Protein AF-A0A6A3B5G6-F1 (afdb_monomer_lite)

Organism: Hibiscus syriacus (NCBI:txid106335)

InterPro domains:
  IPR000916 Bet v I/Major latex protein [PF00407] (3-109)
  IPR023393 START-like domain superfamily [G3DSA:3.30.530.20] (1-124)
  IPR024949 Bet v I type allergen [PR00634] (19-28)
  IPR024949 Bet v I type allergen [PR00634] (35-54)
  IPR024949 Bet v I type allergen [PR00634] (54-67)
  IPR024949 Bet v I type allergen [PR00634] (79-95)
  IPR024949 Bet v I type allergen [PR00634] (113-123)
  IPR050279 Plant defense and hormone signaling protein [PTHR31213] (3-120)

Secondary structure (DSSP, 8-state):
--S-TTTEEEEEEEESSSSTT-EEEEEEPTTSS-SEEEEEEEEEETTTTEEEEEEEEEGGGTTTEEEEEEEEEEEEPTTSSEEEEEEEEEEESTT----HHHHHHHHHHHHHHHHHHHHHHHHHHHTTS--------B-S-HHHHHHHHHHHHHS-SS---------

pLDDT: mean 71.89, std 21.52, range [21.12, 94.94]

Radius of gyration: 16.18 Å; chains: 1; bounding box: 49×30×36 Å

Structure (mmCIF, N/CA/C/O backbone):
data_AF-A0A6A3B5G6-F1
#
_entry.id   AF-A0A6A3B5G6-F1
#
loop_
_atom_site.group_PDB
_atom_site.id
_atom_site.type_symbol
_atom_site.label_atom_id
_atom_site.label_alt_id
_atom_site.label_comp_id
_atom_site.label_asym_id
_atom_site.label_entity_id
_atom_site.label_seq_id
_atom_site.pdbx_PDB_ins_code
_atom_site.Cartn_x
_atom_site.Cartn_y
_atom_site.Cartn_z
_atom_site.occupancy
_atom_site.B_iso_or_equiv
_atom_site.auth_seq_id
_atom_site.auth_comp_id
_atom_site.auth_asym_id
_atom_site.auth_atom_id
_atom_site.pdbx_PDB_model_num
ATOM 1 N N . MET A 1 1 ? 10.488 -16.213 -7.831 1.00 38.06 1 MET A N 1
ATOM 2 C CA . MET A 1 1 ? 11.350 -15.608 -6.794 1.00 38.06 1 MET A CA 1
ATOM 3 C C . MET A 1 1 ? 10.467 -14.666 -6.012 1.00 38.06 1 MET A C 1
ATOM 5 O O . MET A 1 1 ? 9.991 -13.709 -6.603 1.00 38.06 1 MET A O 1
ATOM 9 N N . GLU A 1 2 ? 10.172 -15.004 -4.762 1.00 51.38 2 GLU A N 1
ATOM 10 C CA . GLU A 1 2 ? 9.359 -14.188 -3.856 1.00 51.38 2 GLU A CA 1
ATOM 11 C C . GLU A 1 2 ? 10.096 -12.874 -3.584 1.00 51.38 2 GLU A C 1
ATOM 13 O O . GLU A 1 2 ? 11.308 -12.873 -3.351 1.00 51.38 2 GLU A O 1
ATOM 18 N N . VAL A 1 3 ? 9.404 -11.747 -3.713 1.00 57.22 3 VAL A N 1
ATOM 19 C CA . VAL A 1 3 ? 10.002 -10.436 -3.475 1.00 57.22 3 VAL A CA 1
ATOM 20 C C . VAL A 1 3 ? 9.824 -10.067 -2.019 1.00 57.22 3 VAL A C 1
ATOM 22 O O . VAL A 1 3 ? 8.698 -9.962 -1.551 1.00 57.22 3 VAL A O 1
ATOM 25 N N . ALA A 1 4 ? 10.947 -9.821 -1.341 1.00 69.19 4 ALA A N 1
ATOM 26 C CA . ALA A 1 4 ? 10.976 -9.420 0.061 1.00 69.19 4 ALA A CA 1
ATOM 27 C C . ALA A 1 4 ? 10.047 -10.293 0.938 1.00 69.19 4 ALA A C 1
ATOM 29 O O . ALA A 1 4 ? 9.130 -9.753 1.558 1.00 69.19 4 ALA A O 1
ATOM 30 N N . PRO A 1 5 ? 10.291 -11.619 1.033 1.00 71.94 5 PRO A N 1
ATOM 31 C CA . PRO A 1 5 ? 9.462 -12.547 1.825 1.00 71.94 5 PRO A CA 1
ATOM 32 C C . PRO A 1 5 ? 9.351 -12.134 3.303 1.00 71.94 5 PRO A C 1
ATOM 34 O O . PRO A 1 5 ? 8.400 -12.462 4.003 1.00 71.94 5 PRO A O 1
ATOM 37 N N . HIS A 1 6 ? 10.324 -11.354 3.781 1.00 79.56 6 HIS A N 1
ATOM 38 C CA . HIS A 1 6 ? 10.347 -10.762 5.119 1.00 79.56 6 HIS A CA 1
ATOM 39 C C . HIS A 1 6 ? 9.330 -9.623 5.317 1.00 79.56 6 HIS A C 1
ATOM 41 O O . HIS A 1 6 ? 9.186 -9.140 6.434 1.00 79.56 6 HIS A O 1
ATOM 47 N N . ALA A 1 7 ? 8.657 -9.175 4.254 1.00 79.75 7 ALA A N 1
ATOM 48 C CA . ALA A 1 7 ? 7.638 -8.131 4.296 1.00 79.75 7 ALA A CA 1
ATOM 49 C C . ALA A 1 7 ? 6.339 -8.524 3.586 1.00 79.75 7 ALA A C 1
ATOM 51 O O . ALA A 1 7 ? 5.266 -8.192 4.080 1.00 79.75 7 ALA A O 1
ATOM 52 N N . ILE A 1 8 ? 6.406 -9.237 2.461 1.00 83.88 8 ILE A N 1
ATOM 53 C CA . ILE A 1 8 ? 5.235 -9.667 1.688 1.00 83.88 8 ILE A CA 1
ATOM 54 C C . ILE A 1 8 ? 5.277 -11.188 1.565 1.00 83.88 8 ILE A C 1
ATOM 56 O O . ILE A 1 8 ? 6.186 -11.720 0.941 1.00 83.88 8 ILE A O 1
ATOM 60 N N . LYS A 1 9 ? 4.278 -11.869 2.139 1.00 85.94 9 LYS A N 1
ATOM 61 C CA . LYS A 1 9 ? 4.107 -13.328 2.044 1.00 85.94 9 LYS A CA 1
ATOM 62 C C . LYS A 1 9 ? 3.512 -13.736 0.697 1.00 85.94 9 LYS A C 1
ATOM 64 O O . LYS A 1 9 ? 3.904 -14.734 0.107 1.00 85.94 9 LYS A O 1
ATOM 69 N N . SER A 1 10 ? 2.516 -12.991 0.217 1.00 84.50 10 SER A N 1
ATOM 70 C CA . SER A 1 10 ? 1.894 -13.260 -1.081 1.00 84.50 10 SER A CA 1
ATOM 71 C C . SER A 1 10 ? 1.154 -12.046 -1.633 1.00 84.50 10 SER A C 1
ATOM 73 O O . SER A 1 10 ? 0.731 -11.153 -0.895 1.00 84.50 10 SER A O 1
ATOM 75 N N . VAL A 1 11 ? 0.986 -12.037 -2.956 1.00 84.62 11 VAL A N 1
ATOM 76 C CA . VAL A 1 11 ? 0.138 -11.091 -3.686 1.00 84.62 11 VAL A CA 1
ATOM 77 C C . VAL A 1 11 ? -0.771 -11.896 -4.601 1.00 84.62 11 VAL A C 1
ATOM 79 O O . VAL A 1 11 ? -0.290 -12.611 -5.478 1.00 84.62 11 VAL A O 1
ATOM 82 N N . GLU A 1 12 ? -2.073 -11.764 -4.401 1.00 86.69 12 GLU A N 1
ATOM 83 C CA . GLU A 1 12 ? -3.112 -12.461 -5.153 1.00 86.69 12 GLU A CA 1
ATOM 84 C C . GLU A 1 12 ? -3.905 -11.438 -5.968 1.00 86.69 12 GLU A C 1
ATOM 86 O O . GLU A 1 12 ? -4.420 -10.466 -5.411 1.00 86.69 12 GLU A O 1
ATOM 91 N N . VAL A 1 13 ? -4.023 -11.638 -7.281 1.00 88.00 13 VAL A N 1
ATOM 92 C CA . VAL A 1 13 ? -4.936 -10.841 -8.113 1.00 88.00 13 VAL A CA 1
ATOM 93 C C . VAL A 1 13 ? -6.317 -11.477 -8.014 1.00 88.00 13 VAL A C 1
ATOM 95 O O . VAL A 1 13 ? -6.501 -12.626 -8.401 1.00 88.00 13 VAL A O 1
ATOM 98 N N . LEU A 1 14 ? -7.275 -10.740 -7.458 1.00 90.69 14 LEU A N 1
ATOM 99 C CA . LEU A 1 14 ? -8.650 -11.207 -7.284 1.00 90.69 14 LEU A CA 1
ATOM 100 C C . LEU A 1 14 ? -9.510 -10.877 -8.508 1.00 90.69 14 LEU A C 1
ATOM 102 O O . LEU A 1 14 ? -10.397 -11.644 -8.867 1.00 90.69 14 LEU A O 1
ATOM 106 N N . GLU A 1 15 ? -9.246 -9.734 -9.139 1.00 90.44 15 GLU A N 1
ATOM 107 C CA . GLU A 1 15 ? -9.958 -9.254 -10.321 1.00 90.44 15 GLU A CA 1
ATOM 108 C C . GLU A 1 15 ? -9.027 -8.371 -11.159 1.00 90.44 15 GLU A C 1
ATOM 110 O O . GLU A 1 15 ? -8.258 -7.591 -10.598 1.00 90.44 15 GLU A O 1
ATOM 115 N N . GLY A 1 16 ? -9.131 -8.442 -12.488 1.00 89.12 16 GLY A N 1
ATOM 116 C CA . GLY A 1 16 ? -8.393 -7.584 -13.419 1.00 89.12 16 GLY A CA 1
ATOM 117 C C . GLY A 1 16 ? -7.113 -8.204 -13.983 1.00 89.12 16 GLY A C 1
ATOM 118 O O . GLY A 1 16 ? -6.822 -9.381 -13.790 1.00 89.12 16 GLY A O 1
ATOM 119 N N . ASP A 1 17 ? -6.369 -7.393 -14.728 1.00 85.88 17 ASP A N 1
ATOM 120 C CA . ASP A 1 17 ? -5.228 -7.788 -15.567 1.00 85.88 17 ASP A CA 1
ATOM 121 C C . ASP A 1 17 ? -3.899 -7.140 -15.138 1.00 85.88 17 ASP A C 1
ATOM 123 O O . ASP A 1 17 ? -2.877 -7.276 -15.810 1.00 85.88 17 ASP A O 1
ATOM 127 N N . GLY A 1 18 ? -3.907 -6.402 -14.028 1.00 79.69 18 GLY A N 1
ATOM 128 C CA . GLY A 1 18 ? -2.795 -5.550 -13.629 1.00 79.69 18 GLY A CA 1
ATOM 129 C C . GLY A 1 18 ? -2.872 -4.118 -14.186 1.00 79.69 18 GLY A C 1
ATOM 130 O O . GLY A 1 18 ? -1.892 -3.377 -14.160 1.00 79.69 18 GLY A O 1
ATOM 131 N N . GLY A 1 19 ? -4.015 -3.683 -14.706 1.00 84.50 19 GLY A N 1
ATOM 132 C CA . GLY A 1 19 ? -4.298 -2.291 -15.050 1.00 84.50 19 GLY A CA 1
ATOM 133 C C . GLY A 1 19 ? -5.201 -1.579 -14.032 1.00 84.50 19 GLY A C 1
ATOM 134 O O . GLY A 1 19 ? -5.550 -2.135 -12.983 1.00 84.50 19 GLY A O 1
ATOM 135 N N . PRO A 1 20 ? -5.617 -0.335 -14.331 1.00 92.06 20 PRO A N 1
ATOM 136 C CA . PRO A 1 20 ? -6.728 0.321 -13.644 1.00 92.06 20 PRO A CA 1
ATOM 137 C C . PRO A 1 20 ? -7.961 -0.585 -13.549 1.00 92.06 20 PRO A C 1
ATOM 139 O O . PRO A 1 20 ? -8.357 -1.215 -14.521 1.00 92.06 20 PRO A O 1
ATOM 142 N N . GLY A 1 21 ? -8.576 -0.640 -12.372 1.00 91.69 21 GLY A N 1
ATOM 143 C CA . GLY A 1 21 ? -9.692 -1.530 -12.060 1.00 91.69 21 GLY A CA 1
ATOM 144 C C . GLY A 1 21 ? -9.280 -2.805 -11.326 1.00 91.69 21 GLY A C 1
ATOM 145 O O . GLY A 1 21 ? -10.100 -3.328 -10.578 1.00 91.69 21 GLY A O 1
ATOM 146 N N . THR A 1 22 ? -8.021 -3.241 -11.454 1.00 90.44 22 THR A N 1
ATOM 147 C CA . THR A 1 22 ? -7.516 -4.471 -10.822 1.00 90.44 22 THR A CA 1
ATOM 148 C C . THR A 1 22 ? -7.658 -4.422 -9.305 1.00 90.44 22 THR A C 1
ATOM 150 O O . THR A 1 22 ? -7.230 -3.451 -8.675 1.00 90.44 22 THR A O 1
ATOM 153 N N . ILE A 1 23 ? -8.207 -5.487 -8.722 1.00 92.81 23 ILE A N 1
ATOM 154 C CA . ILE A 1 23 ? -8.294 -5.713 -7.280 1.00 92.81 23 ILE A CA 1
ATOM 155 C C . ILE A 1 23 ? -7.323 -6.823 -6.907 1.00 92.81 23 ILE A C 1
ATOM 157 O O . ILE A 1 23 ? -7.331 -7.910 -7.481 1.00 92.81 23 ILE A O 1
ATOM 161 N N . LYS A 1 24 ? -6.501 -6.558 -5.901 1.00 89.00 24 LYS A N 1
ATOM 162 C CA . LYS A 1 24 ? -5.483 -7.479 -5.403 1.00 89.00 24 LYS A CA 1
ATOM 163 C C . LYS A 1 24 ? -5.546 -7.581 -3.894 1.00 89.00 24 LYS A C 1
ATOM 165 O O . LYS A 1 24 ? -5.888 -6.605 -3.231 1.00 89.00 24 LYS A O 1
ATOM 170 N N . LYS A 1 25 ? -5.153 -8.726 -3.357 1.00 90.56 25 LYS A N 1
ATOM 171 C CA . LYS A 1 25 ? -4.926 -8.946 -1.933 1.00 90.56 25 LYS A CA 1
ATOM 172 C C . LYS A 1 25 ? -3.434 -9.126 -1.691 1.00 90.56 25 LYS A C 1
ATOM 174 O O . LYS A 1 25 ? -2.801 -9.962 -2.327 1.00 90.56 25 LYS A O 1
ATOM 179 N N . ILE A 1 26 ? -2.879 -8.339 -0.783 1.00 88.12 26 ILE A N 1
ATOM 180 C CA . ILE A 1 26 ? -1.485 -8.436 -0.354 1.00 88.12 26 ILE A CA 1
ATOM 181 C C . ILE A 1 26 ? -1.500 -8.966 1.072 1.00 88.12 26 ILE A C 1
ATOM 183 O O . ILE A 1 26 ? -2.114 -8.346 1.938 1.00 88.12 26 ILE A O 1
ATOM 187 N N . ASN A 1 27 ? -0.835 -10.095 1.308 1.00 89.38 27 ASN A N 1
ATOM 188 C CA . ASN A 1 27 ? -0.628 -10.644 2.644 1.00 89.38 27 ASN A CA 1
ATOM 189 C C . ASN A 1 27 ? 0.798 -10.313 3.091 1.00 89.38 27 ASN A C 1
ATOM 191 O O . ASN A 1 27 ? 1.766 -10.612 2.385 1.00 89.38 27 ASN A O 1
ATOM 195 N N . PHE A 1 28 ? 0.934 -9.699 4.260 1.00 87.88 28 PHE A N 1
ATOM 196 C CA . PHE A 1 28 ? 2.212 -9.239 4.785 1.00 87.88 28 PHE A CA 1
ATOM 197 C C . PHE A 1 28 ? 2.833 -10.241 5.759 1.00 87.88 28 PHE A C 1
ATOM 199 O O . PHE A 1 28 ? 2.166 -11.087 6.368 1.00 87.88 28 PHE A O 1
ATOM 206 N N . ALA A 1 29 ? 4.152 -10.146 5.884 1.00 88.38 29 ALA A N 1
ATOM 207 C CA . ALA A 1 29 ? 4.905 -10.881 6.880 1.00 88.38 29 ALA A CA 1
ATOM 208 C C . ALA A 1 29 ? 4.572 -10.401 8.298 1.00 88.38 29 ALA A C 1
ATOM 210 O O . ALA A 1 29 ? 4.135 -9.267 8.509 1.00 88.38 29 ALA A O 1
ATOM 211 N N . ASP A 1 30 ? 4.794 -11.276 9.276 1.00 86.38 30 ASP A N 1
ATOM 212 C CA . ASP A 1 30 ? 4.566 -10.924 10.674 1.00 86.38 30 ASP A CA 1
ATOM 213 C C . ASP A 1 30 ? 5.499 -9.767 11.070 1.00 86.38 30 ASP A C 1
ATOM 215 O O . ASP A 1 30 ? 6.672 -9.743 10.699 1.00 86.38 30 ASP A O 1
ATOM 219 N N . GLY A 1 31 ? 4.972 -8.790 11.813 1.00 82.50 31 GLY A N 1
ATOM 220 C CA . GLY A 1 31 ? 5.734 -7.619 12.267 1.00 82.50 31 GLY A CA 1
ATOM 221 C C . GLY A 1 31 ? 5.650 -6.375 11.372 1.00 82.50 31 GLY A C 1
ATOM 222 O O . GLY A 1 31 ? 6.092 -5.319 11.811 1.00 82.50 31 GLY A O 1
ATOM 223 N N . ILE A 1 32 ? 5.024 -6.452 10.189 1.00 79.19 32 ILE A N 1
ATOM 224 C CA . ILE A 1 32 ? 4.796 -5.299 9.286 1.00 79.19 32 ILE A CA 1
ATOM 225 C C . ILE A 1 32 ? 3.653 -4.374 9.756 1.00 79.19 32 ILE A C 1
ATOM 227 O O . ILE A 1 32 ? 3.424 -3.317 9.182 1.00 79.19 32 ILE A O 1
ATOM 231 N N . GLY A 1 33 ? 2.935 -4.742 10.821 1.00 79.94 33 GLY A N 1
ATOM 232 C CA . GLY A 1 33 ? 1.863 -3.932 11.417 1.00 79.94 33 GLY A CA 1
ATOM 233 C C . GLY A 1 33 ? 0.455 -4.245 10.898 1.00 79.94 33 GLY A C 1
ATOM 234 O O . GLY A 1 33 ? -0.515 -3.921 11.577 1.00 79.94 33 GLY A O 1
ATOM 235 N N . PHE A 1 34 ? 0.337 -4.945 9.766 1.00 83.31 34 PHE A N 1
ATOM 236 C CA . PHE A 1 34 ? -0.927 -5.431 9.195 1.00 83.31 34 PHE A CA 1
ATOM 237 C C . PHE A 1 34 ? -0.764 -6.867 8.705 1.00 83.31 34 PHE A C 1
ATOM 239 O O . PHE A 1 34 ? 0.326 -7.227 8.266 1.00 83.31 34 PHE A O 1
ATOM 246 N N . ASN A 1 35 ? -1.827 -7.675 8.719 1.00 90.38 35 ASN A N 1
ATOM 247 C CA . ASN A 1 35 ? -1.773 -9.024 8.147 1.00 90.38 35 ASN A CA 1
ATOM 248 C C . ASN A 1 35 ? -2.044 -9.004 6.645 1.00 90.38 35 ASN A C 1
ATOM 250 O O . ASN A 1 35 ? -1.374 -9.701 5.886 1.00 90.38 35 ASN A O 1
ATOM 254 N N . TYR A 1 36 ? -3.022 -8.212 6.202 1.00 92.38 36 TYR A N 1
ATOM 255 C CA . TYR A 1 36 ? -3.341 -8.080 4.785 1.00 92.38 36 TYR A CA 1
ATOM 256 C C . TYR A 1 36 ? -4.026 -6.754 4.451 1.00 92.38 36 TYR A C 1
ATOM 258 O O . TYR A 1 36 ? -4.622 -6.099 5.310 1.00 92.38 36 TYR A O 1
ATOM 266 N N . VAL A 1 37 ? -3.985 -6.405 3.166 1.00 91.62 37 VAL A N 1
ATOM 267 C CA . VAL A 1 37 ? -4.831 -5.373 2.553 1.00 91.62 37 VAL A CA 1
ATOM 268 C C . VAL A 1 37 ? -5.380 -5.866 1.220 1.00 91.62 37 VAL A C 1
ATOM 270 O O . VAL A 1 37 ? -4.700 -6.602 0.501 1.00 91.62 37 VAL A O 1
ATOM 273 N N . LYS A 1 38 ? -6.597 -5.452 0.865 1.00 94.06 38 LYS A N 1
ATOM 274 C CA . LYS A 1 38 ? -7.075 -5.487 -0.517 1.00 94.06 38 LYS A CA 1
ATOM 275 C C . LYS A 1 38 ? -7.013 -4.094 -1.104 1.00 94.06 38 LYS A C 1
ATOM 277 O O . LYS A 1 38 ? -7.641 -3.173 -0.581 1.00 94.06 38 LYS A O 1
ATOM 282 N N . ASN A 1 39 ? -6.321 -3.975 -2.227 1.00 91.88 39 ASN A N 1
ATOM 283 C CA . ASN A 1 39 ? -6.174 -2.714 -2.930 1.00 91.88 39 ASN A CA 1
ATOM 284 C C . ASN A 1 39 ? -6.829 -2.791 -4.300 1.00 91.88 39 ASN A C 1
ATOM 286 O O . ASN A 1 39 ? -6.717 -3.804 -4.991 1.00 91.88 39 ASN A O 1
ATOM 290 N N . LYS A 1 40 ? -7.444 -1.690 -4.721 1.00 94.12 40 LYS A N 1
ATOM 291 C CA . LYS A 1 40 ? -7.923 -1.491 -6.083 1.00 94.12 40 LYS A CA 1
ATOM 292 C C . LYS A 1 40 ? -7.088 -0.435 -6.785 1.00 94.12 40 LYS A C 1
ATOM 294 O O . LYS A 1 40 ? -6.949 0.683 -6.295 1.00 94.12 40 LYS A O 1
ATOM 299 N N . ILE A 1 41 ? -6.565 -0.771 -7.955 1.00 91.25 41 ILE A N 1
ATOM 300 C CA . ILE A 1 41 ? -5.779 0.147 -8.776 1.00 91.25 41 ILE A CA 1
ATOM 301 C C . ILE A 1 41 ? -6.723 1.110 -9.473 1.00 91.25 41 ILE A C 1
ATOM 303 O O . ILE A 1 41 ? -7.688 0.696 -10.109 1.00 91.25 41 ILE A O 1
ATOM 307 N N . HIS A 1 42 ? -6.441 2.401 -9.376 1.00 90.81 42 HIS A N 1
ATOM 308 C CA . HIS A 1 42 ? -7.257 3.436 -9.996 1.00 90.81 42 HIS A CA 1
ATOM 309 C C . HIS A 1 42 ? -6.568 4.072 -11.201 1.00 90.81 42 HIS A C 1
ATOM 311 O O . HIS A 1 42 ? -7.219 4.337 -12.208 1.00 90.81 42 HIS A O 1
ATOM 317 N N . LYS A 1 43 ? -5.252 4.293 -11.126 1.00 90.69 43 LYS A N 1
ATOM 318 C CA . LYS A 1 43 ? -4.463 4.843 -12.234 1.00 90.69 43 LYS A CA 1
ATOM 319 C C . LYS A 1 43 ? -3.100 4.179 -12.293 1.00 90.69 43 LYS A C 1
ATOM 321 O O . LYS A 1 43 ? -2.495 3.891 -11.263 1.00 90.69 43 LYS A O 1
ATOM 326 N N . LEU A 1 44 ? -2.618 3.990 -13.513 1.00 88.44 44 LEU A N 1
ATOM 327 C CA . LEU A 1 44 ? -1.263 3.561 -13.809 1.00 88.44 44 LEU A CA 1
ATOM 328 C C . LEU A 1 44 ? -0.793 4.327 -15.043 1.00 88.44 44 LEU A C 1
ATOM 330 O O . LEU A 1 44 ? -1.311 4.108 -16.135 1.00 88.44 44 LEU A O 1
ATOM 334 N N . ASP A 1 45 ? 0.172 5.218 -14.865 1.00 88.38 45 ASP A N 1
ATOM 335 C CA . ASP A 1 45 ? 0.734 6.036 -15.935 1.00 88.38 45 ASP A CA 1
ATOM 336 C C . ASP A 1 45 ? 2.253 5.851 -15.974 1.00 88.38 45 ASP A C 1
ATOM 338 O O . ASP A 1 45 ? 2.991 6.267 -15.075 1.00 88.38 45 ASP A O 1
ATOM 342 N N . LYS A 1 46 ? 2.714 5.196 -17.041 1.00 85.12 46 LYS A N 1
ATOM 343 C CA . LYS A 1 46 ? 4.129 4.893 -17.269 1.00 85.12 46 LYS A CA 1
ATOM 344 C C . LYS A 1 46 ? 4.932 6.111 -17.719 1.00 85.12 46 LYS A C 1
ATOM 346 O O . LYS A 1 46 ? 6.129 6.160 -17.448 1.00 85.12 46 LYS A O 1
ATOM 351 N N . GLU A 1 47 ? 4.299 7.087 -18.364 1.00 86.38 47 GLU A N 1
ATOM 352 C CA . GLU A 1 47 ? 4.968 8.293 -18.860 1.00 86.38 47 GLU A CA 1
ATOM 353 C C . GLU A 1 47 ? 5.262 9.248 -17.707 1.00 86.38 47 GLU A C 1
ATOM 355 O O . GLU A 1 47 ? 6.405 9.669 -17.507 1.00 86.38 47 GLU A O 1
ATOM 360 N N . SER A 1 48 ? 4.252 9.532 -16.880 1.00 86.31 48 SER A N 1
ATOM 361 C CA . SER A 1 48 ? 4.428 10.378 -15.695 1.00 86.31 48 SER A CA 1
ATOM 362 C C . SER A 1 48 ? 5.037 9.639 -14.499 1.00 86.31 48 SER A C 1
ATOM 364 O O . SER A 1 48 ? 5.391 10.285 -13.507 1.00 86.31 48 SER A O 1
ATOM 366 N N . ARG A 1 49 ? 5.208 8.310 -14.602 1.00 84.19 49 ARG A N 1
ATOM 367 C CA . ARG A 1 49 ? 5.658 7.401 -13.529 1.00 84.19 49 ARG A CA 1
ATOM 368 C C . ARG A 1 49 ? 4.819 7.602 -12.274 1.00 84.19 49 ARG A C 1
ATOM 370 O O . ARG A 1 49 ? 5.341 7.844 -11.182 1.00 84.19 49 ARG A O 1
ATOM 377 N N . SER A 1 50 ? 3.505 7.562 -12.457 1.00 84.19 50 SER A N 1
ATOM 378 C CA . SER A 1 50 ? 2.538 7.710 -11.381 1.00 84.19 50 SER A CA 1
ATOM 379 C C . SER A 1 50 ? 1.592 6.520 -11.315 1.00 84.19 50 SER A C 1
ATOM 381 O O . SER A 1 50 ? 1.305 5.841 -12.303 1.00 84.19 50 SER A O 1
ATOM 383 N N . TYR A 1 51 ? 1.155 6.224 -10.103 1.00 85.19 51 TYR A N 1
ATOM 384 C CA . TYR A 1 51 ? 0.276 5.109 -9.796 1.00 85.19 51 TYR A CA 1
ATOM 385 C C . TYR A 1 51 ? -0.619 5.518 -8.634 1.00 85.19 51 TYR A C 1
ATOM 387 O O . TYR A 1 51 ? -0.135 6.071 -7.647 1.00 85.19 51 TYR A O 1
ATOM 395 N N . SER A 1 52 ? -1.914 5.252 -8.736 1.00 87.69 52 SER A N 1
ATOM 396 C CA . SER A 1 52 ? -2.839 5.502 -7.637 1.00 87.69 52 SER A CA 1
ATOM 397 C C . SER A 1 52 ? -3.706 4.290 -7.375 1.00 87.69 52 SER A C 1
ATOM 399 O O . SER A 1 52 ? -4.200 3.658 -8.313 1.00 87.69 52 SER A O 1
ATOM 401 N N . ASP A 1 53 ? -3.956 4.018 -6.108 1.00 89.12 53 ASP A N 1
ATOM 402 C CA . ASP A 1 53 ? -4.779 2.915 -5.645 1.00 89.12 53 ASP A CA 1
ATOM 403 C C . ASP A 1 53 ? -5.546 3.274 -4.384 1.00 89.12 53 ASP A C 1
ATOM 405 O O . ASP A 1 53 ? -5.332 4.320 -3.776 1.00 89.12 53 ASP A O 1
ATOM 409 N N . CYS A 1 54 ? -6.483 2.414 -4.010 1.00 91.88 54 CYS A N 1
ATOM 410 C CA . CYS A 1 54 ? -7.147 2.512 -2.727 1.00 91.88 54 CYS A CA 1
ATOM 411 C C . CYS A 1 54 ? -7.160 1.177 -1.996 1.00 91.88 54 CYS A C 1
ATOM 413 O O . CYS A 1 54 ? -7.467 0.147 -2.592 1.00 91.88 54 CYS A O 1
ATOM 415 N N . VAL A 1 55 ? -6.874 1.213 -0.697 1.00 92.12 55 VAL A N 1
ATOM 416 C CA . VAL A 1 55 ? -7.175 0.124 0.232 1.00 92.12 55 VAL A CA 1
ATOM 417 C C . VAL A 1 55 ? -8.683 0.116 0.441 1.00 92.12 55 VAL A C 1
ATOM 419 O O . VAL A 1 55 ? -9.236 1.105 0.919 1.00 92.12 55 VAL A O 1
ATOM 422 N N . ILE A 1 56 ? -9.336 -0.978 0.063 1.00 94.62 56 ILE A N 1
ATOM 423 C CA . ILE A 1 56 ? -10.793 -1.169 0.159 1.00 94.62 56 ILE A CA 1
ATOM 424 C C . ILE A 1 56 ? -11.184 -2.221 1.201 1.00 94.62 56 ILE A C 1
ATOM 426 O O . ILE A 1 56 ? -12.350 -2.336 1.554 1.00 94.62 56 ILE A O 1
ATOM 430 N N . GLU A 1 57 ? -10.217 -2.998 1.686 1.00 94.94 57 GLU A N 1
ATOM 431 C CA . GLU A 1 57 ? -10.395 -3.969 2.765 1.00 94.94 57 GLU A CA 1
ATOM 432 C C . GLU A 1 57 ? -9.044 -4.205 3.449 1.00 94.94 57 GLU A C 1
ATOM 434 O O . GLU A 1 57 ? -7.996 -4.074 2.814 1.00 94.94 57 GLU A O 1
ATOM 439 N N . GLY A 1 58 ? -9.058 -4.603 4.717 1.00 91.62 58 GLY A N 1
ATOM 440 C CA . GLY A 1 58 ? -7.869 -5.040 5.443 1.00 91.62 58 GLY A CA 1
ATOM 441 C C . GLY A 1 58 ? -7.644 -4.295 6.748 1.00 91.62 58 GLY A C 1
ATOM 442 O O . GLY A 1 58 ? -8.314 -3.309 7.061 1.00 91.62 58 GLY A O 1
ATOM 443 N N . ASP A 1 59 ? -6.661 -4.774 7.502 1.00 89.12 59 ASP A N 1
ATOM 444 C CA . ASP A 1 59 ? -6.419 -4.348 8.886 1.00 89.12 59 ASP A CA 1
ATOM 445 C C . ASP A 1 59 ? -6.060 -2.858 8.985 1.00 89.12 59 ASP A C 1
ATOM 447 O O . ASP A 1 59 ? -6.339 -2.207 9.990 1.00 89.12 59 ASP A O 1
ATOM 451 N N . ALA A 1 60 ? -5.507 -2.294 7.906 1.00 85.06 60 ALA A N 1
ATOM 452 C CA . ALA A 1 60 ? -5.173 -0.877 7.802 1.00 85.06 60 ALA A CA 1
ATOM 453 C C . ALA A 1 60 ? -6.393 0.055 7.915 1.00 85.06 60 ALA A C 1
ATOM 455 O O . ALA A 1 60 ? -6.224 1.226 8.250 1.00 85.06 60 ALA A O 1
ATOM 456 N N . LEU A 1 61 ? -7.612 -0.438 7.655 1.00 89.31 61 LEU A N 1
ATOM 457 C CA . LEU A 1 61 ? -8.835 0.362 7.762 1.00 89.31 61 LEU A CA 1
ATOM 458 C C . LEU A 1 61 ? -9.341 0.504 9.209 1.00 89.31 61 LEU A C 1
ATOM 460 O O . LEU A 1 61 ? -10.085 1.437 9.518 1.00 89.31 61 LEU A O 1
ATOM 464 N N . ASN A 1 62 ? -8.940 -0.411 10.100 1.00 85.56 62 ASN A N 1
ATOM 465 C CA . ASN A 1 62 ? -9.249 -0.403 11.535 1.00 85.56 62 ASN A CA 1
ATOM 466 C C . ASN A 1 62 ? -10.737 -0.141 11.882 1.00 85.56 62 ASN A C 1
ATOM 468 O O . ASN A 1 62 ? -11.036 0.528 12.868 1.00 85.56 62 ASN A O 1
ATOM 472 N N . ASN A 1 63 ? -11.679 -0.599 11.043 1.00 85.88 63 ASN A N 1
ATOM 473 C CA . ASN A 1 63 ? -13.138 -0.378 11.143 1.00 85.88 63 ASN A CA 1
ATOM 474 C C . ASN A 1 63 ? -13.615 1.091 11.193 1.00 85.88 63 ASN A C 1
ATOM 476 O O . ASN A 1 63 ? -14.817 1.339 11.241 1.00 85.88 63 ASN A O 1
ATOM 480 N N . LYS A 1 64 ? -12.697 2.060 11.169 1.00 88.38 64 LYS A N 1
ATOM 481 C CA . LYS A 1 64 ? -12.978 3.501 11.159 1.00 88.38 64 LYS A CA 1
ATOM 482 C C . LYS A 1 64 ? -12.925 4.091 9.757 1.00 88.38 64 LYS A C 1
ATOM 484 O O . LYS A 1 64 ? -13.435 5.187 9.543 1.00 88.38 64 LYS A O 1
ATOM 489 N N . LEU A 1 65 ? -12.280 3.397 8.822 1.00 89.00 65 LEU A N 1
ATOM 490 C CA . LEU A 1 65 ? -12.079 3.841 7.448 1.00 89.00 65 LEU A CA 1
ATOM 491 C C . LEU A 1 65 ? -12.952 3.056 6.484 1.00 89.00 65 LEU A C 1
ATOM 493 O O . LEU A 1 65 ? -12.960 1.829 6.503 1.00 89.00 65 LEU A O 1
ATOM 497 N N . GLU A 1 66 ? -13.616 3.778 5.588 1.00 92.19 66 GLU A N 1
ATOM 498 C CA . GLU A 1 66 ? -14.207 3.206 4.382 1.00 92.19 66 GLU A CA 1
ATOM 499 C C . GLU A 1 66 ? -13.092 2.764 3.427 1.00 92.19 66 GLU A C 1
ATOM 501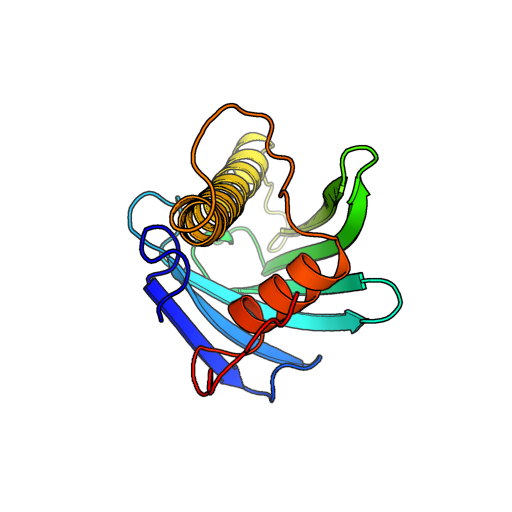 O O . GLU A 1 66 ? -13.137 1.677 2.858 1.00 92.19 66 GLU A O 1
ATOM 506 N N . LYS A 1 67 ? -12.080 3.623 3.249 1.00 92.50 67 LYS A N 1
ATOM 507 C CA . LYS A 1 67 ? -10.933 3.367 2.376 1.00 92.50 67 LYS A CA 1
ATOM 508 C C . LYS A 1 67 ? -9.764 4.299 2.671 1.00 92.50 67 LYS A C 1
ATOM 510 O O . LYS A 1 67 ? -9.923 5.379 3.245 1.00 92.50 67 LYS A O 1
ATOM 515 N N . ILE A 1 68 ? -8.594 3.913 2.181 1.00 87.50 68 ILE A N 1
ATOM 516 C CA . ILE A 1 68 ? -7.398 4.762 2.127 1.00 87.50 68 ILE A CA 1
ATOM 517 C C . ILE A 1 68 ? -7.023 4.913 0.663 1.00 87.50 68 ILE A C 1
ATOM 519 O O . ILE A 1 68 ? -6.790 3.905 0.010 1.00 87.50 68 ILE A O 1
ATOM 523 N N . SER A 1 69 ? -6.971 6.134 0.141 1.00 86.50 69 SER A N 1
ATOM 524 C CA . SER A 1 69 ? -6.567 6.388 -1.246 1.00 86.50 69 SER A CA 1
ATOM 525 C C . SER A 1 69 ? -5.140 6.916 -1.288 1.00 86.50 69 SER A C 1
ATOM 527 O O . SER A 1 69 ? -4.827 7.884 -0.598 1.00 86.50 69 SER A O 1
ATOM 529 N N . ASP A 1 70 ? -4.301 6.328 -2.128 1.00 81.75 70 ASP A N 1
ATOM 530 C CA . ASP A 1 70 ? -2.909 6.712 -2.318 1.00 81.75 70 ASP A CA 1
ATOM 531 C C . ASP A 1 70 ? -2.666 7.198 -3.747 1.00 81.75 70 ASP A C 1
ATOM 533 O O . ASP A 1 70 ? -3.046 6.559 -4.727 1.00 81.75 70 ASP A O 1
ATOM 537 N N . GLU A 1 71 ? -1.982 8.331 -3.868 1.00 83.25 71 GLU A N 1
ATOM 538 C CA . GLU A 1 71 ? -1.440 8.848 -5.121 1.00 83.25 71 GLU A CA 1
ATOM 539 C C . GLU A 1 71 ? 0.086 8.836 -5.023 1.00 83.25 71 GLU A C 1
ATOM 541 O O . GLU A 1 71 ? 0.680 9.562 -4.225 1.00 83.25 71 GLU A O 1
ATOM 546 N N . ASN A 1 72 ? 0.724 7.987 -5.824 1.00 78.44 72 ASN A N 1
ATOM 547 C CA . ASN A 1 72 ? 2.162 7.761 -5.810 1.00 78.44 72 ASN A CA 1
ATOM 548 C C . ASN A 1 72 ? 2.791 8.339 -7.079 1.00 78.44 72 ASN A C 1
ATOM 550 O O . ASN A 1 72 ? 2.316 8.093 -8.192 1.00 78.44 72 ASN A O 1
ATOM 554 N N . LYS A 1 73 ? 3.904 9.054 -6.925 1.00 81.06 73 LYS A N 1
ATOM 555 C CA . LYS A 1 73 ? 4.717 9.570 -8.029 1.00 81.06 73 LYS A CA 1
ATOM 556 C C . LYS A 1 73 ? 6.191 9.277 -7.793 1.00 81.06 73 LYS A C 1
ATOM 558 O O . LYS A 1 73 ? 6.701 9.483 -6.693 1.00 81.06 73 LYS A O 1
ATOM 563 N N . PHE A 1 74 ? 6.870 8.831 -8.842 1.00 81.38 74 PHE A N 1
ATOM 564 C CA . PHE A 1 74 ? 8.258 8.392 -8.791 1.00 81.38 74 PHE A CA 1
ATOM 565 C C . PHE A 1 74 ? 9.134 9.359 -9.591 1.00 81.38 74 PHE A C 1
ATOM 567 O O . PHE A 1 74 ? 9.155 9.339 -10.824 1.00 81.38 74 PHE A O 1
ATOM 574 N N . ASP A 1 75 ? 9.87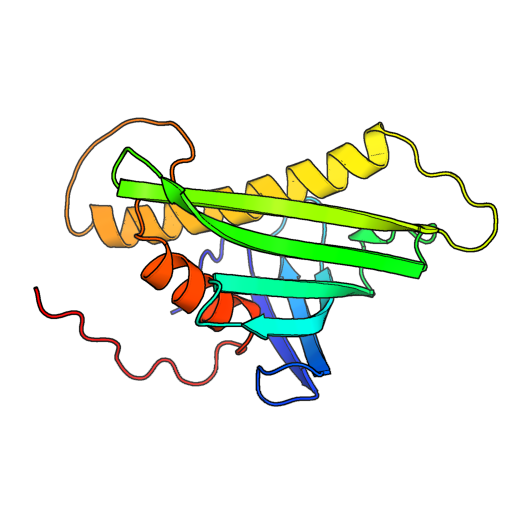3 10.204 -8.877 1.00 78.50 75 ASP A N 1
ATOM 575 C CA . ASP A 1 75 ? 10.771 11.203 -9.454 1.00 78.50 75 ASP A CA 1
ATOM 576 C C . ASP A 1 75 ? 12.240 10.748 -9.329 1.00 78.50 75 ASP A C 1
ATOM 578 O O . ASP A 1 75 ? 12.612 10.115 -8.339 1.00 78.50 75 ASP A O 1
ATOM 582 N N . PRO A 1 76 ? 13.116 11.055 -10.301 1.00 78.69 76 PRO A N 1
ATOM 583 C CA . PRO A 1 76 ? 14.541 10.768 -10.176 1.00 78.69 76 PRO A CA 1
ATOM 584 C C . PRO A 1 76 ? 15.162 11.622 -9.062 1.00 78.69 76 PRO A C 1
ATOM 586 O O . PRO A 1 76 ? 14.901 12.821 -8.963 1.00 78.69 76 PRO A O 1
ATOM 589 N N . ALA A 1 77 ? 16.004 11.007 -8.236 1.00 78.62 77 ALA A N 1
ATOM 590 C CA . ALA A 1 77 ? 16.767 11.696 -7.204 1.00 78.62 77 ALA A CA 1
ATOM 591 C C . ALA A 1 77 ? 18.109 12.215 -7.770 1.00 78.62 77 ALA A C 1
ATOM 593 O O . ALA A 1 77 ? 18.704 11.546 -8.621 1.00 78.62 77 ALA A O 1
ATOM 594 N N . PRO A 1 78 ? 18.656 13.342 -7.268 1.00 77.44 78 PRO A N 1
ATOM 595 C CA . PRO A 1 78 ? 19.941 13.886 -7.731 1.00 77.44 78 PRO A CA 1
ATOM 596 C C . PRO A 1 78 ? 21.136 12.928 -7.597 1.00 77.44 78 PRO A C 1
ATOM 598 O O . PRO A 1 78 ? 22.119 13.051 -8.317 1.00 77.44 78 PRO A O 1
ATOM 601 N N . ASN A 1 79 ? 21.056 11.959 -6.686 1.00 78.44 79 ASN A N 1
ATOM 602 C CA . ASN A 1 79 ? 22.095 10.962 -6.417 1.00 78.44 79 ASN A CA 1
ATOM 603 C C . ASN A 1 79 ? 21.919 9.653 -7.213 1.00 78.44 79 ASN A C 1
ATOM 605 O O . ASN A 1 79 ? 22.503 8.632 -6.856 1.00 78.44 79 ASN A O 1
ATOM 609 N N . GLY A 1 80 ? 21.088 9.655 -8.260 1.00 72.69 80 GLY A N 1
ATOM 610 C CA . GLY A 1 80 ? 20.836 8.479 -9.098 1.00 72.69 80 GLY A CA 1
ATOM 611 C C . GLY A 1 80 ? 19.831 7.475 -8.519 1.00 72.69 80 GLY A C 1
ATOM 612 O O . GLY A 1 80 ? 19.615 6.426 -9.127 1.00 72.69 80 GLY A O 1
ATOM 613 N N . GLY A 1 81 ? 19.211 7.781 -7.375 1.00 72.25 81 GLY A N 1
ATOM 614 C CA . GLY A 1 81 ? 18.093 7.014 -6.824 1.00 72.25 81 GLY A CA 1
ATOM 615 C C . GLY A 1 81 ? 16.717 7.498 -7.291 1.00 72.25 81 GLY A C 1
ATOM 616 O O . GLY A 1 81 ? 16.584 8.217 -8.285 1.00 72.25 81 GLY A O 1
ATOM 617 N N . THR A 1 82 ? 15.682 7.132 -6.535 1.00 75.25 82 THR A N 1
ATOM 618 C CA . THR A 1 82 ? 14.289 7.551 -6.764 1.00 75.25 82 THR A CA 1
ATOM 619 C C . THR A 1 82 ? 13.694 8.196 -5.517 1.00 75.25 82 THR A C 1
ATOM 621 O O . THR A 1 82 ? 13.831 7.664 -4.418 1.00 75.25 82 THR A O 1
ATOM 624 N N . ILE A 1 83 ? 12.996 9.318 -5.696 1.00 76.00 83 ILE A N 1
ATOM 625 C CA . ILE A 1 83 ? 12.135 9.943 -4.690 1.00 76.00 83 ILE A CA 1
ATOM 626 C C . ILE A 1 83 ? 10.704 9.479 -4.961 1.00 76.00 83 ILE A C 1
ATOM 628 O O . ILE A 1 83 ? 10.150 9.760 -6.024 1.00 76.00 83 ILE A O 1
ATOM 632 N N . ILE A 1 84 ? 10.102 8.786 -3.995 1.00 77.44 84 ILE A N 1
ATOM 633 C CA . ILE A 1 84 ? 8.688 8.404 -4.048 1.00 77.44 84 ILE A CA 1
ATOM 634 C C . ILE A 1 84 ? 7.892 9.449 -3.269 1.00 77.44 84 ILE A C 1
ATOM 636 O O . ILE A 1 84 ? 8.077 9.608 -2.063 1.00 77.44 84 ILE A O 1
ATOM 640 N N . LYS A 1 85 ? 7.010 10.171 -3.956 1.00 80.19 85 LYS A N 1
ATOM 641 C CA . LYS A 1 85 ? 6.047 11.083 -3.334 1.00 80.19 85 LYS A CA 1
ATOM 642 C C . LYS A 1 85 ? 4.719 10.361 -3.216 1.00 80.19 85 LYS A C 1
ATOM 644 O O . LYS A 1 85 ? 4.181 9.926 -4.229 1.00 80.19 85 LYS A O 1
ATOM 649 N N . ILE A 1 86 ? 4.222 10.241 -1.991 1.00 79.75 86 ILE A N 1
ATOM 650 C CA . ILE A 1 86 ? 2.961 9.566 -1.692 1.00 79.75 86 ILE A CA 1
ATOM 651 C C . ILE A 1 86 ? 2.027 10.578 -1.046 1.00 79.75 86 ILE A C 1
ATOM 653 O O . ILE A 1 86 ? 2.369 11.185 -0.031 1.00 79.75 86 ILE A O 1
ATOM 657 N N . THR A 1 87 ? 0.852 10.760 -1.630 1.00 82.50 87 THR A N 1
ATOM 658 C CA . THR A 1 87 ? -0.244 11.518 -1.031 1.00 82.50 87 THR A CA 1
ATOM 659 C C . THR A 1 87 ? -1.326 10.540 -0.609 1.00 82.50 87 THR A C 1
ATOM 661 O O . THR A 1 87 ? -1.923 9.882 -1.455 1.00 82.50 87 THR A O 1
ATOM 664 N N . THR A 1 88 ? -1.571 10.457 0.696 1.00 83.00 88 THR A N 1
ATOM 665 C CA . THR A 1 88 ? -2.548 9.539 1.288 1.00 83.00 88 THR A CA 1
ATOM 666 C C . THR A 1 88 ? -3.772 10.307 1.763 1.00 83.00 88 THR A C 1
ATOM 668 O O . THR A 1 88 ? -3.647 11.319 2.452 1.00 83.00 88 THR A O 1
ATOM 671 N N . LYS A 1 89 ? -4.957 9.820 1.403 1.00 86.25 89 LYS A N 1
ATOM 672 C CA . LYS A 1 89 ? -6.257 10.357 1.810 1.00 86.25 89 LYS A CA 1
ATOM 673 C C . LYS A 1 89 ? -7.003 9.290 2.600 1.00 86.25 89 LYS A C 1
ATOM 675 O O . LYS A 1 89 ? -7.250 8.196 2.097 1.00 86.25 89 LYS A O 1
ATOM 680 N N . PHE A 1 90 ? -7.362 9.627 3.829 1.00 86.69 90 PHE A N 1
ATOM 681 C CA . PHE A 1 90 ? -8.122 8.774 4.734 1.00 86.69 90 PHE A CA 1
ATOM 682 C C . PHE A 1 90 ? -9.607 9.117 4.610 1.00 86.69 90 PHE A C 1
ATOM 684 O O . PHE A 1 90 ? -9.982 10.277 4.766 1.00 86.69 90 PHE A O 1
ATOM 691 N N . HIS A 1 91 ? -10.440 8.128 4.297 1.00 89.25 91 HIS A N 1
ATOM 692 C CA . HIS A 1 91 ? -11.886 8.300 4.173 1.00 89.25 91 HIS A CA 1
ATOM 693 C C . HIS A 1 91 ? -12.566 7.565 5.322 1.00 89.25 91 HIS A C 1
ATOM 695 O O . HIS A 1 91 ? -12.523 6.336 5.370 1.00 89.25 91 HIS A O 1
ATOM 701 N N . THR A 1 92 ? -13.137 8.307 6.266 1.00 91.31 92 THR A N 1
ATOM 702 C CA . THR A 1 92 ? -13.731 7.762 7.489 1.00 91.31 92 THR A CA 1
ATOM 703 C C . THR A 1 92 ? -15.150 7.250 7.260 1.00 91.31 92 THR A C 1
ATOM 705 O O . THR A 1 92 ? -15.855 7.684 6.350 1.00 91.31 92 THR A O 1
ATOM 708 N N . VAL A 1 93 ? -15.571 6.297 8.089 1.00 89.69 93 VAL A N 1
ATOM 709 C CA . VAL A 1 93 ? -16.953 5.812 8.129 1.00 89.69 93 VAL A CA 1
ATOM 710 C C . VAL A 1 93 ? -17.783 6.778 8.972 1.00 89.69 93 VAL A C 1
ATOM 712 O O . VAL A 1 93 ? -17.563 6.892 10.180 1.00 89.69 93 VAL A O 1
ATOM 715 N N . GLY A 1 94 ? -18.751 7.454 8.348 1.00 89.44 94 GLY A N 1
ATOM 716 C CA . GLY A 1 94 ? -19.603 8.439 9.024 1.00 89.44 94 GLY A CA 1
ATOM 717 C C . GLY A 1 94 ? -18.781 9.542 9.697 1.00 89.44 94 GLY A C 1
ATOM 718 O O . GLY A 1 94 ? -17.794 10.011 9.136 1.00 89.44 94 GLY A O 1
ATOM 719 N N . ASP A 1 95 ? -19.151 9.896 10.927 1.00 86.94 95 ASP A N 1
ATOM 720 C CA . ASP A 1 95 ? -18.475 10.931 11.722 1.00 86.94 95 ASP A CA 1
ATOM 721 C C . ASP A 1 95 ? -17.295 10.382 12.551 1.00 86.94 95 ASP A C 1
ATOM 723 O O . ASP A 1 95 ? -16.898 10.971 13.554 1.00 86.94 95 ASP A O 1
ATOM 727 N N . SER A 1 96 ? -16.741 9.222 12.174 1.00 87.00 96 SER A N 1
ATOM 728 C CA . SER A 1 96 ? -15.577 8.655 12.865 1.00 87.00 96 SER A CA 1
ATOM 729 C C . SER A 1 96 ? -14.362 9.568 12.715 1.00 87.00 96 SER A C 1
ATOM 731 O O . SER A 1 96 ? -14.030 9.994 11.610 1.00 87.00 96 SER A O 1
ATOM 733 N N . GLU A 1 97 ? -13.645 9.799 13.812 1.00 84.75 97 GLU A N 1
ATOM 734 C CA . GLU A 1 97 ? -12.381 10.534 13.804 1.00 84.75 97 GLU A CA 1
ATOM 735 C C . GLU A 1 97 ? -11.179 9.584 13.752 1.00 84.75 97 GLU A C 1
ATOM 737 O O . GLU A 1 97 ? -11.160 8.515 14.380 1.00 84.75 97 GLU A O 1
ATOM 742 N N . ILE A 1 98 ? -10.149 10.006 13.017 1.00 84.06 98 ILE A N 1
ATOM 743 C CA . ILE A 1 98 ? -8.836 9.363 12.990 1.00 84.06 98 ILE A CA 1
ATOM 744 C C . ILE A 1 98 ? -7.813 10.278 13.615 1.00 84.06 98 ILE A C 1
ATOM 746 O O . ILE A 1 98 ? -7.690 11.443 13.238 1.00 84.06 98 ILE A O 1
ATOM 750 N N . THR A 1 99 ? -7.041 9.715 14.535 1.00 86.88 99 THR A N 1
ATOM 751 C CA . THR A 1 99 ? -5.971 10.450 15.196 1.00 86.88 99 THR A CA 1
ATOM 752 C C . THR A 1 99 ? -4.716 10.493 14.329 1.00 86.88 99 THR A C 1
ATOM 754 O O . THR A 1 99 ? -4.468 9.621 13.490 1.00 86.88 99 THR A O 1
ATOM 757 N N . GLU A 1 100 ? -3.864 11.486 14.569 1.00 83.69 100 GLU A N 1
ATOM 758 C CA . GLU A 1 100 ? -2.551 11.564 13.919 1.00 83.69 100 GLU A CA 1
ATOM 759 C C . GLU A 1 100 ? -1.697 10.313 14.187 1.00 83.69 100 GLU A C 1
ATOM 761 O O . GLU A 1 100 ? -0.962 9.862 13.309 1.00 83.69 100 GLU A O 1
ATOM 766 N N . GLU A 1 101 ? -1.822 9.705 15.372 1.00 85.62 101 GLU A N 1
ATOM 767 C CA . GLU A 1 101 ? -1.119 8.465 15.717 1.00 85.62 101 GLU A CA 1
ATOM 768 C C . GLU A 1 101 ? -1.564 7.280 14.853 1.00 85.62 101 GLU A C 1
ATOM 770 O O . GLU A 1 101 ? -0.735 6.466 14.440 1.00 85.62 101 GLU A O 1
ATOM 775 N N . GLU A 1 102 ? -2.860 7.176 14.554 1.00 82.56 102 GLU A N 1
ATOM 776 C CA . GLU A 1 102 ? -3.403 6.138 13.675 1.00 82.56 102 GLU A CA 1
ATOM 777 C C . GLU A 1 102 ? -2.909 6.326 12.234 1.00 82.56 102 GLU A C 1
ATOM 779 O O . GLU A 1 102 ? -2.438 5.366 11.618 1.00 82.56 102 GLU A O 1
ATOM 784 N N . MET A 1 103 ? -2.908 7.564 11.722 1.00 79.94 103 MET A N 1
ATOM 785 C CA . MET A 1 103 ? -2.329 7.869 10.404 1.00 79.94 103 MET A CA 1
ATOM 786 C C . MET A 1 103 ? -0.839 7.522 10.357 1.00 79.94 103 MET A C 1
ATOM 788 O O . MET A 1 103 ? -0.360 6.906 9.401 1.00 79.94 103 MET A O 1
ATOM 792 N N . LYS A 1 104 ? -0.098 7.880 11.410 1.00 83.50 104 LYS A N 1
ATOM 793 C CA . LYS A 1 104 ? 1.338 7.625 11.519 1.00 83.50 104 LYS A CA 1
ATOM 794 C C . LYS A 1 104 ? 1.653 6.131 11.504 1.00 83.50 104 LYS A C 1
ATOM 796 O O . LYS A 1 104 ? 2.550 5.732 10.769 1.00 83.50 104 LYS A O 1
ATOM 801 N N . LYS A 1 105 ? 0.883 5.296 12.210 1.00 83.94 105 LYS A N 1
ATOM 802 C CA . LYS A 1 105 ? 1.049 3.828 12.189 1.00 83.94 105 LYS A CA 1
ATOM 803 C C . LYS A 1 105 ? 0.911 3.244 10.784 1.00 83.94 105 LYS A C 1
ATOM 805 O O . LYS A 1 105 ? 1.721 2.400 10.398 1.00 83.94 105 LYS A O 1
ATOM 810 N N . VAL A 1 106 ? -0.069 3.707 10.002 1.00 78.94 106 VAL A N 1
ATOM 811 C CA . VAL A 1 106 ? -0.243 3.285 8.599 1.00 78.94 106 VAL A CA 1
ATOM 812 C C . VAL A 1 106 ? 0.963 3.692 7.755 1.00 78.94 106 VAL A C 1
ATOM 814 O O . VAL A 1 106 ? 1.510 2.875 7.011 1.00 78.94 106 VAL A O 1
ATOM 817 N N . ILE A 1 107 ? 1.415 4.938 7.898 1.00 79.00 107 ILE A N 1
ATOM 818 C CA . ILE A 1 107 ? 2.555 5.473 7.146 1.00 79.00 107 ILE A CA 1
ATOM 819 C C . ILE A 1 107 ? 3.855 4.735 7.504 1.00 79.00 107 ILE A C 1
ATOM 821 O O . ILE A 1 107 ? 4.613 4.375 6.603 1.00 79.00 107 ILE A O 1
ATOM 825 N N . GLU A 1 108 ? 4.108 4.476 8.787 1.00 83.38 108 GLU A N 1
ATOM 826 C CA . GLU A 1 108 ? 5.299 3.771 9.275 1.00 83.38 108 GLU A CA 1
ATOM 827 C C . GLU A 1 108 ? 5.330 2.311 8.822 1.00 83.38 108 GLU A C 1
ATOM 829 O O . GLU A 1 108 ? 6.344 1.859 8.293 1.00 83.38 108 GLU A O 1
ATOM 834 N N . SER A 1 109 ? 4.214 1.595 8.951 1.00 79.38 109 SER A N 1
ATOM 835 C CA . SER A 1 109 ? 4.077 0.209 8.483 1.00 79.38 109 SER A CA 1
ATOM 836 C C . SER A 1 109 ? 4.351 0.105 6.979 1.00 79.38 109 SER A C 1
ATOM 838 O O . SER A 1 109 ? 5.128 -0.729 6.516 1.00 79.38 109 SER A O 1
ATOM 840 N N . ARG A 1 110 ? 3.810 1.039 6.187 1.00 78.31 110 ARG A N 1
ATOM 841 C CA . ARG A 1 110 ? 4.102 1.123 4.751 1.00 78.31 110 ARG A CA 1
ATOM 842 C C . ARG A 1 110 ? 5.573 1.444 4.471 1.00 78.31 110 ARG A C 1
ATOM 844 O O . ARG A 1 110 ? 6.159 0.876 3.550 1.00 78.31 110 ARG A O 1
ATOM 851 N N . ALA A 1 111 ? 6.189 2.330 5.251 1.00 78.94 111 ALA A N 1
ATOM 852 C CA . ALA A 1 111 ? 7.614 2.627 5.125 1.00 78.94 111 ALA A CA 1
ATOM 853 C C . ALA A 1 111 ? 8.486 1.392 5.413 1.00 78.94 111 ALA A C 1
ATOM 855 O O . ALA A 1 111 ? 9.491 1.192 4.731 1.00 78.94 111 ALA A O 1
ATOM 856 N N . GLN A 1 112 ? 8.089 0.528 6.355 1.00 79.00 112 GLN A N 1
ATOM 857 C CA . GLN A 1 112 ? 8.768 -0.748 6.613 1.00 79.00 112 GLN A CA 1
ATOM 858 C C . GLN A 1 112 ? 8.708 -1.680 5.400 1.00 79.00 112 GLN A C 1
ATOM 860 O O . GLN A 1 112 ? 9.734 -2.256 5.037 1.00 79.00 112 GLN A O 1
ATOM 865 N N . VAL A 1 113 ? 7.558 -1.769 4.721 1.00 77.12 113 VAL A N 1
ATOM 866 C CA . VAL A 1 113 ? 7.432 -2.540 3.471 1.00 77.12 113 VAL A CA 1
ATOM 867 C C 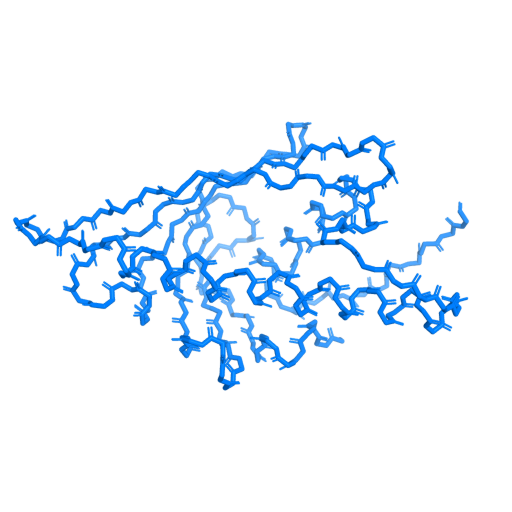. VAL A 1 113 ? 8.392 -2.005 2.409 1.00 77.12 113 VAL A C 1
ATOM 869 O O . VAL A 1 113 ? 9.176 -2.775 1.856 1.00 77.12 113 VAL A O 1
ATOM 872 N N . TYR A 1 114 ? 8.395 -0.691 2.156 1.00 75.06 114 TYR A N 1
ATOM 873 C CA . TYR A 1 114 ? 9.306 -0.086 1.174 1.00 75.06 114 TYR A CA 1
ATOM 874 C C . TYR A 1 114 ? 10.780 -0.307 1.521 1.00 75.06 114 TYR A C 1
ATOM 876 O O . TYR A 1 114 ? 11.585 -0.572 0.628 1.00 75.06 114 TYR A O 1
ATOM 884 N N . LYS A 1 115 ? 11.132 -0.248 2.806 1.00 77.12 115 LYS A N 1
ATOM 885 C CA . LYS A 1 115 ? 12.493 -0.509 3.274 1.00 77.12 115 LYS A CA 1
ATOM 886 C C . LYS A 1 115 ? 12.899 -1.968 3.058 1.00 77.12 115 LYS A C 1
ATOM 888 O O . LYS A 1 115 ? 13.965 -2.219 2.512 1.00 77.12 115 LYS A O 1
ATOM 893 N N . ALA A 1 116 ? 12.051 -2.930 3.414 1.00 76.69 116 ALA A N 1
ATOM 894 C CA . ALA A 1 116 ? 12.334 -4.350 3.194 1.00 76.69 116 ALA A CA 1
ATOM 895 C C . ALA A 1 116 ? 12.472 -4.684 1.698 1.00 76.69 116 ALA A C 1
ATOM 897 O O . ALA A 1 116 ? 13.332 -5.464 1.289 1.00 76.69 116 ALA A O 1
ATOM 898 N N . VAL A 1 117 ? 11.655 -4.041 0.868 1.00 72.62 117 VAL A N 1
ATOM 899 C CA . VAL A 1 117 ? 11.734 -4.091 -0.594 1.00 72.62 117 VAL A CA 1
ATOM 900 C C . VAL A 1 117 ? 13.059 -3.530 -1.119 1.00 72.62 117 VAL A C 1
ATOM 902 O O . VAL A 1 117 ? 13.697 -4.136 -1.989 1.00 72.62 117 VAL A O 1
ATOM 905 N N . GLU A 1 118 ? 13.482 -2.375 -0.609 1.00 71.12 118 GLU A N 1
ATOM 906 C CA . GLU A 1 118 ? 14.754 -1.753 -0.963 1.00 71.12 118 GLU A CA 1
ATOM 907 C C . GLU A 1 118 ? 15.933 -2.628 -0.532 1.00 71.12 118 GLU A C 1
ATOM 909 O O . GLU A 1 118 ? 16.859 -2.826 -1.319 1.00 71.12 118 GLU A O 1
ATOM 914 N N . GLU A 1 119 ? 15.895 -3.185 0.677 1.00 73.25 119 GLU A N 1
ATOM 915 C CA . GLU A 1 119 ? 16.916 -4.089 1.204 1.00 73.25 119 GLU A CA 1
ATOM 916 C C . GLU A 1 119 ? 17.010 -5.361 0.366 1.00 73.25 119 GLU A C 1
ATOM 918 O O . GLU A 1 119 ? 18.108 -5.734 -0.038 1.00 73.25 119 GLU A O 1
ATOM 923 N N . PHE A 1 120 ? 15.884 -5.981 0.013 1.00 67.00 120 PHE A N 1
ATOM 924 C CA . PHE A 1 120 ? 15.856 -7.153 -0.864 1.00 67.00 120 PHE A CA 1
ATOM 925 C C . PHE A 1 120 ? 16.432 -6.840 -2.254 1.00 67.00 120 PHE A C 1
ATOM 927 O O . PHE A 1 120 ? 17.298 -7.555 -2.766 1.00 67.00 120 PHE A O 1
ATOM 934 N N . SER A 1 121 ? 16.019 -5.718 -2.849 1.00 62.59 121 SER A N 1
ATOM 935 C CA . SER A 1 121 ? 16.541 -5.249 -4.141 1.00 62.59 121 SER A CA 1
ATOM 936 C C . SER A 1 121 ? 18.038 -4.936 -4.072 1.00 62.59 121 SER A C 1
ATOM 938 O O . SER A 1 121 ? 18.798 -5.249 -4.993 1.00 62.59 121 SER A O 1
ATOM 940 N N . SER A 1 122 ? 18.478 -4.356 -2.957 1.00 60.22 122 SER A N 1
ATOM 941 C CA . SER A 1 122 ? 19.878 -4.060 -2.679 1.00 60.22 122 SER A CA 1
ATOM 942 C C . SER A 1 122 ? 20.678 -5.325 -2.427 1.00 60.22 122 SER A C 1
ATOM 944 O O . SER A 1 122 ? 21.801 -5.385 -2.892 1.00 60.22 122 SER A O 1
ATOM 946 N N . GLN A 1 123 ? 20.139 -6.361 -1.784 1.00 54.78 123 GLN A N 1
ATOM 947 C CA . GLN A 1 123 ? 20.803 -7.658 -1.616 1.00 54.78 123 GLN A CA 1
ATOM 948 C C . GLN A 1 123 ? 21.011 -8.356 -2.957 1.00 54.78 123 GLN A C 1
ATOM 950 O O . GLN A 1 123 ? 22.109 -8.837 -3.218 1.00 54.78 123 GLN A O 1
ATOM 955 N N . ILE A 1 124 ? 20.023 -8.325 -3.856 1.00 51.41 124 ILE A N 1
ATOM 956 C CA . ILE A 1 124 ? 20.195 -8.810 -5.237 1.00 51.41 124 ILE A CA 1
ATOM 957 C C . ILE A 1 124 ? 21.299 -8.018 -5.956 1.00 51.41 124 ILE A C 1
ATOM 959 O O . ILE A 1 124 ? 22.067 -8.579 -6.741 1.00 51.41 124 ILE A O 1
ATOM 963 N N . ARG A 1 125 ? 21.414 -6.713 -5.673 1.00 40.75 125 ARG A N 1
ATOM 964 C CA . ARG A 1 125 ? 22.497 -5.853 -6.174 1.00 40.75 125 ARG A CA 1
ATOM 965 C C . ARG A 1 125 ? 23.835 -6.092 -5.460 1.00 40.75 125 ARG A C 1
ATOM 967 O O . ARG A 1 125 ? 24.865 -5.951 -6.098 1.00 40.75 125 ARG A O 1
ATOM 974 N N . CYS A 1 126 ? 23.842 -6.477 -4.187 1.00 29.16 126 CYS A N 1
ATOM 975 C CA . CYS A 1 126 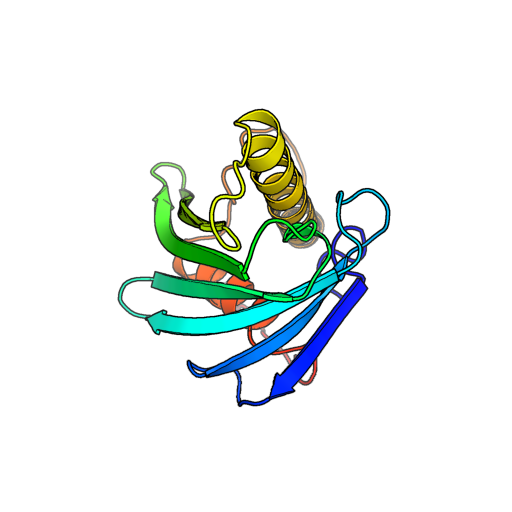? 25.020 -6.606 -3.320 1.00 29.16 126 CYS A CA 1
ATOM 976 C C . CYS A 1 126 ? 25.673 -7.993 -3.423 1.00 29.16 126 CYS A C 1
ATOM 978 O O . CYS A 1 126 ? 26.898 -8.102 -3.414 1.00 29.16 126 CYS A O 1
ATOM 980 N N . LEU A 1 127 ? 24.870 -9.026 -3.707 1.00 31.30 127 LEU A N 1
ATOM 981 C CA . LEU A 1 127 ? 25.323 -10.272 -4.340 1.00 31.30 127 LEU A CA 1
ATOM 982 C C . LEU A 1 127 ? 26.078 -10.001 -5.652 1.00 31.30 127 LEU A C 1
ATOM 984 O O . LEU A 1 127 ? 26.858 -10.841 -6.086 1.00 31.30 127 LEU A O 1
ATOM 988 N N . LYS A 1 128 ? 25.881 -8.826 -6.270 1.00 32.69 128 LYS A N 1
ATOM 989 C CA . LYS A 1 128 ? 26.670 -8.361 -7.416 1.00 32.69 128 LYS A CA 1
ATOM 990 C C . LYS A 1 128 ? 27.759 -7.338 -7.059 1.00 32.69 128 LYS A C 1
ATOM 992 O O . LYS A 1 128 ? 28.757 -7.294 -7.764 1.00 32.69 128 LYS A O 1
ATOM 997 N N . LEU A 1 129 ? 27.609 -6.530 -6.009 1.00 30.05 129 LEU A N 1
ATOM 998 C CA . LEU A 1 129 ? 28.481 -5.389 -5.696 1.00 30.05 129 LEU A CA 1
ATOM 999 C C . LEU A 1 129 ? 28.491 -5.123 -4.180 1.00 30.05 129 LEU A C 1
ATOM 1001 O O . LEU A 1 129 ? 27.572 -4.517 -3.642 1.00 30.05 129 LEU A O 1
ATOM 1005 N N . HIS A 1 130 ? 29.518 -5.596 -3.480 1.00 28.95 130 HIS A N 1
ATOM 1006 C CA . HIS A 1 130 ? 29.689 -5.424 -2.036 1.00 28.95 130 HIS A CA 1
ATOM 1007 C C . HIS A 1 130 ? 29.662 -3.946 -1.561 1.00 28.95 130 HIS A C 1
ATOM 1009 O O . HIS A 1 130 ? 30.183 -3.061 -2.234 1.00 28.95 130 HIS A O 1
ATOM 1015 N N . THR A 1 131 ? 29.202 -3.744 -0.313 1.00 33.97 131 THR A N 1
ATOM 1016 C CA . THR A 1 131 ? 29.499 -2.650 0.662 1.00 33.97 131 THR A CA 1
ATOM 1017 C C . THR A 1 131 ? 28.758 -1.277 0.654 1.00 33.97 131 THR A C 1
ATOM 1019 O O . THR A 1 131 ? 28.985 -0.416 -0.179 1.00 33.97 131 THR A O 1
ATOM 1022 N N . HIS A 1 132 ? 27.972 -1.089 1.738 1.00 27.92 132 HIS A N 1
ATOM 1023 C CA . HIS A 1 132 ? 27.821 0.019 2.725 1.00 27.92 132 HIS A CA 1
ATOM 1024 C C . HIS A 1 132 ? 27.171 1.42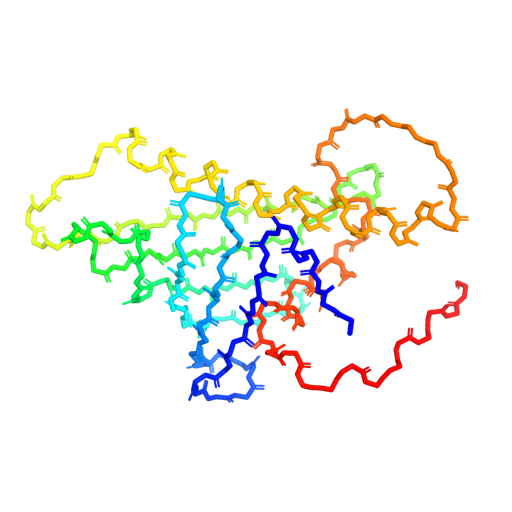4 2.503 1.00 27.92 132 HIS A C 1
ATOM 1026 O O . HIS A 1 132 ? 27.728 2.311 1.871 1.00 27.92 132 HIS A O 1
ATOM 1032 N N . LYS A 1 133 ? 26.155 1.630 3.383 1.00 28.56 133 LYS A N 1
ATOM 1033 C CA . LYS A 1 133 ? 25.688 2.792 4.203 1.00 28.56 133 LYS A CA 1
ATOM 1034 C C . LYS A 1 133 ? 24.698 3.827 3.630 1.00 28.56 133 LYS A C 1
ATOM 1036 O O . LYS A 1 133 ? 24.633 4.091 2.443 1.00 28.56 133 LYS A O 1
ATOM 1041 N N . ALA A 1 134 ? 23.860 4.330 4.549 1.00 27.84 134 ALA A N 1
ATOM 1042 C CA . ALA A 1 134 ? 22.415 4.484 4.389 1.00 27.84 134 ALA A CA 1
ATOM 1043 C C . ALA A 1 134 ? 21.872 5.928 4.363 1.00 27.84 134 ALA A C 1
ATOM 1045 O O . ALA A 1 134 ? 22.271 6.804 5.125 1.00 27.84 134 ALA A O 1
ATOM 1046 N N . SER A 1 135 ? 20.864 6.082 3.512 1.00 23.12 135 SER A N 1
ATOM 1047 C CA . SER A 1 135 ? 19.682 6.958 3.476 1.00 23.12 135 SER A CA 1
ATOM 1048 C C . SER A 1 135 ? 18.686 6.141 2.625 1.00 23.12 135 SER A C 1
ATOM 1050 O O . SER A 1 135 ? 19.177 5.437 1.742 1.00 23.12 135 SER A O 1
ATOM 1052 N N . VAL A 1 136 ? 17.358 6.144 2.849 1.00 34.78 136 VAL A N 1
ATOM 1053 C CA . VAL A 1 136 ? 16.425 5.401 1.952 1.00 34.78 136 VAL A CA 1
ATOM 1054 C C . VAL A 1 136 ? 16.302 6.173 0.641 1.00 34.78 136 VAL A C 1
ATOM 1056 O O . VAL A 1 136 ? 15.381 6.939 0.372 1.00 34.78 136 VAL A O 1
ATOM 1059 N N . VAL A 1 137 ? 17.368 6.053 -0.124 1.00 32.56 137 VAL A N 1
ATOM 1060 C CA . VAL A 1 137 ? 17.521 6.416 -1.508 1.00 32.56 137 VAL A CA 1
ATOM 1061 C C . VAL A 1 137 ? 17.414 5.071 -2.173 1.00 32.56 137 VAL A C 1
ATOM 1063 O O . VAL A 1 137 ? 18.406 4.340 -2.226 1.00 32.56 137 VAL A O 1
ATOM 1066 N N . CYS A 1 138 ? 16.228 4.750 -2.688 1.00 40.47 138 CYS A N 1
ATOM 1067 C CA . CYS A 1 138 ? 16.108 3.536 -3.465 1.00 40.47 138 CYS A CA 1
ATOM 1068 C C . CYS A 1 138 ? 17.068 3.687 -4.644 1.00 40.47 138 CYS A C 1
ATOM 1070 O O . CYS A 1 138 ? 16.825 4.488 -5.546 1.00 40.47 138 CYS A O 1
ATOM 1072 N N . GLY A 1 139 ? 18.198 2.973 -4.610 1.00 44.75 139 GLY A N 1
ATOM 1073 C CA . GLY A 1 139 ? 19.295 3.118 -5.574 1.00 44.75 139 GLY A CA 1
ATOM 1074 C C . GLY A 1 139 ? 18.938 2.634 -6.983 1.00 44.75 139 GLY A C 1
ATOM 1075 O O . GLY A 1 139 ? 19.813 2.502 -7.844 1.00 44.75 139 GLY A O 1
ATOM 1076 N N . LEU A 1 140 ? 17.669 2.302 -7.205 1.00 53.16 140 LEU A N 1
ATOM 1077 C CA . LEU A 1 140 ? 17.087 2.001 -8.494 1.00 53.16 140 LEU A CA 1
ATOM 1078 C C . LEU A 1 140 ? 16.717 3.313 -9.191 1.00 53.16 140 LEU A C 1
ATOM 1080 O O . LEU A 1 140 ? 16.160 4.224 -8.585 1.00 53.16 140 LEU A O 1
ATOM 1084 N N . LEU A 1 141 ? 17.007 3.379 -10.491 1.00 56.59 141 LEU A N 1
ATOM 1085 C CA . LEU A 1 141 ? 16.538 4.464 -11.350 1.00 56.59 141 LEU A CA 1
ATOM 1086 C C . LEU A 1 141 ? 15.004 4.509 -11.321 1.00 56.59 141 LEU A C 1
ATOM 1088 O O . LEU A 1 141 ? 14.375 3.450 -11.374 1.00 56.59 141 LEU A O 1
ATOM 1092 N N . ALA A 1 142 ? 14.417 5.709 -11.335 1.00 57.88 142 ALA A N 1
ATOM 1093 C CA . ALA A 1 142 ? 12.963 5.904 -11.262 1.00 57.88 142 ALA A CA 1
ATOM 1094 C C . ALA A 1 142 ? 12.144 4.998 -12.205 1.00 57.88 142 ALA A C 1
ATOM 1096 O O . ALA A 1 142 ? 11.183 4.400 -11.729 1.00 57.88 142 ALA A O 1
ATOM 1097 N N . PRO A 1 143 ? 12.527 4.782 -13.483 1.00 60.22 143 PRO A N 1
ATOM 1098 C CA . PRO A 1 143 ? 11.810 3.849 -14.355 1.00 60.22 143 PRO A CA 1
ATOM 1099 C C . PRO A 1 143 ? 11.920 2.386 -13.906 1.00 60.22 143 PRO A C 1
ATOM 1101 O O . PRO A 1 143 ? 10.942 1.654 -13.967 1.00 60.22 143 PRO A O 1
ATOM 1104 N N . LYS A 1 144 ? 13.091 1.956 -13.412 1.00 61.75 144 LYS A N 1
ATOM 1105 C CA . LYS A 1 144 ? 13.309 0.576 -12.945 1.00 61.75 144 LYS A CA 1
ATOM 1106 C C . LYS A 1 144 ? 12.545 0.297 -11.655 1.00 61.75 144 LYS A C 1
ATOM 1108 O O . LYS A 1 144 ? 11.992 -0.788 -11.519 1.00 61.75 144 LYS A O 1
ATOM 1113 N N . LEU A 1 145 ? 12.512 1.255 -10.725 1.00 64.06 145 LEU A N 1
ATOM 1114 C CA . LEU A 1 145 ? 11.726 1.123 -9.501 1.00 64.06 145 LEU A CA 1
ATOM 1115 C C . LEU A 1 145 ? 10.232 1.169 -9.798 1.00 64.06 145 LEU A C 1
ATOM 1117 O O . LEU A 1 145 ? 9.501 0.351 -9.263 1.00 64.06 145 LEU A O 1
ATOM 1121 N N . PHE A 1 146 ? 9.784 2.075 -10.667 1.00 56.44 146 PHE A N 1
ATOM 1122 C CA . PHE A 1 146 ? 8.384 2.148 -11.068 1.00 56.44 146 PHE A CA 1
ATOM 1123 C C . PHE A 1 146 ? 7.927 0.852 -11.739 1.00 56.44 146 PHE A C 1
ATOM 1125 O O . PHE A 1 146 ? 6.951 0.256 -11.300 1.00 56.44 146 PHE A O 1
ATOM 1132 N N . ASP A 1 147 ? 8.666 0.342 -12.725 1.00 67.44 147 ASP A N 1
ATOM 1133 C CA . ASP A 1 147 ? 8.362 -0.941 -13.370 1.00 67.44 147 ASP A CA 1
ATOM 1134 C C . ASP A 1 147 ? 8.373 -2.109 -12.385 1.00 67.44 147 ASP A C 1
ATOM 1136 O O . ASP A 1 147 ? 7.615 -3.061 -12.537 1.00 67.44 147 ASP A O 1
ATOM 1140 N N . TRP A 1 148 ? 9.241 -2.066 -11.381 1.00 66.00 148 TRP A N 1
ATOM 1141 C CA . TRP A 1 148 ? 9.323 -3.118 -10.382 1.00 66.00 148 TRP A CA 1
ATOM 1142 C C . TRP A 1 148 ? 8.190 -3.026 -9.359 1.00 66.00 148 TRP A C 1
ATOM 1144 O O . TRP A 1 148 ? 7.545 -4.031 -9.101 1.00 66.00 148 TRP A O 1
ATOM 1154 N N . VAL A 1 149 ? 7.893 -1.838 -8.820 1.00 63.62 149 VAL A N 1
ATOM 1155 C CA . VAL A 1 149 ? 6.780 -1.612 -7.881 1.00 63.62 149 VAL A CA 1
ATOM 1156 C C . VAL A 1 149 ? 5.473 -1.933 -8.575 1.00 63.62 149 VAL A C 1
ATOM 1158 O O . VAL A 1 149 ? 4.632 -2.610 -8.000 1.00 63.62 149 VAL A O 1
ATOM 1161 N N . THR A 1 150 ? 5.321 -1.515 -9.829 1.00 63.56 150 THR A N 1
ATOM 1162 C CA . THR A 1 150 ? 4.160 -1.879 -10.630 1.00 63.56 150 THR A CA 1
ATOM 1163 C C . THR A 1 150 ? 4.137 -3.386 -10.860 1.00 63.56 150 THR A C 1
ATOM 1165 O O . THR A 1 150 ? 3.159 -4.006 -10.500 1.00 63.56 150 THR A O 1
ATOM 1168 N N . LYS A 1 151 ? 5.203 -4.061 -11.290 1.00 63.00 151 LYS A N 1
ATOM 1169 C CA . LYS A 1 151 ? 5.161 -5.532 -11.444 1.00 63.00 151 LYS A CA 1
ATOM 1170 C C . LYS A 1 151 ? 4.891 -6.293 -10.143 1.00 63.00 151 LYS A C 1
ATOM 1172 O O . LYS A 1 151 ? 4.072 -7.192 -10.141 1.00 63.00 151 LYS A O 1
ATOM 1177 N N . VAL A 1 152 ? 5.537 -5.940 -9.039 1.00 60.00 152 VAL A N 1
ATOM 1178 C CA . VAL A 1 152 ? 5.404 -6.641 -7.750 1.00 60.00 152 VAL A CA 1
ATOM 1179 C C . VAL A 1 152 ? 4.068 -6.350 -7.096 1.00 60.00 152 VA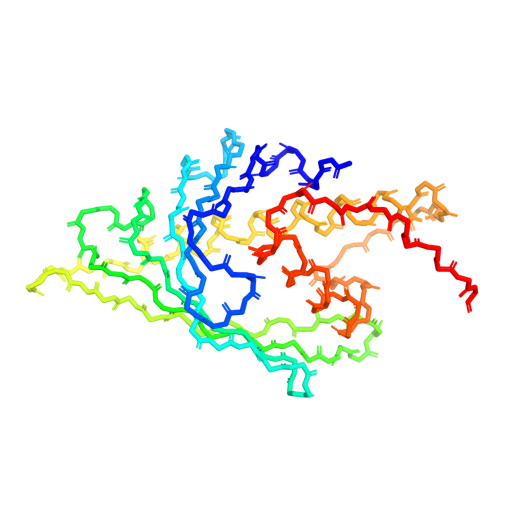L A C 1
ATOM 1181 O O . VAL A 1 152 ? 3.422 -7.252 -6.570 1.00 60.00 152 VAL A O 1
ATOM 1184 N N . MET A 1 153 ? 3.662 -5.082 -7.095 1.00 54.53 153 MET A N 1
ATOM 1185 C CA . MET A 1 153 ? 2.424 -4.698 -6.444 1.00 54.53 153 MET A CA 1
ATOM 1186 C C . MET A 1 153 ? 1.233 -4.925 -7.358 1.00 54.53 153 MET A C 1
ATOM 1188 O O . MET A 1 153 ? 0.167 -5.140 -6.824 1.00 54.53 153 MET A O 1
ATOM 1192 N N . ILE A 1 154 ? 1.332 -4.843 -8.682 1.00 52.97 154 ILE A N 1
ATOM 1193 C CA . ILE A 1 154 ? 0.168 -4.852 -9.583 1.00 52.97 154 ILE A CA 1
ATOM 1194 C C . ILE A 1 154 ? -0.095 -6.226 -10.195 1.00 52.97 154 ILE A C 1
ATOM 1196 O O . ILE A 1 154 ? -1.242 -6.664 -10.210 1.00 52.97 154 ILE A O 1
ATOM 1200 N N . THR A 1 155 ? 0.936 -6.916 -10.668 1.00 42.97 155 THR A N 1
ATOM 1201 C CA . THR A 1 155 ? 0.790 -8.262 -11.223 1.00 42.97 155 THR A CA 1
ATOM 1202 C C . THR A 1 155 ? 1.245 -9.256 -10.166 1.00 42.97 155 THR A C 1
ATOM 1204 O O . THR A 1 155 ? 2.443 -9.427 -9.953 1.00 42.97 155 THR A O 1
ATOM 1207 N N . GLY A 1 156 ? 0.291 -9.879 -9.465 1.00 35.69 156 GLY A N 1
ATOM 1208 C CA . GLY A 1 156 ? 0.574 -11.026 -8.597 1.00 35.69 156 GLY A CA 1
ATOM 1209 C C . GLY A 1 156 ? 1.495 -12.024 -9.306 1.00 35.69 156 GLY A C 1
ATOM 1210 O O . GLY A 1 156 ? 1.484 -12.112 -10.531 1.00 35.69 156 GLY A O 1
ATOM 1211 N N . PHE A 1 157 ? 2.335 -12.698 -8.523 1.00 35.50 157 PHE A N 1
ATOM 1212 C CA . PHE A 1 157 ? 3.603 -13.348 -8.892 1.00 35.50 157 PHE A CA 1
ATOM 1213 C C . PHE A 1 157 ? 3.568 -14.502 -9.917 1.00 35.50 157 PHE A C 1
ATOM 1215 O O . PHE A 1 157 ? 4.490 -15.317 -9.940 1.00 35.50 157 PHE A O 1
ATOM 1222 N N . ASP A 1 158 ? 2.591 -14.552 -10.814 1.00 26.53 158 ASP A N 1
ATOM 1223 C CA . ASP A 1 158 ? 2.535 -15.510 -11.907 1.00 26.53 158 ASP A CA 1
ATOM 1224 C C . ASP A 1 158 ? 3.102 -14.887 -13.192 1.00 26.53 158 ASP A C 1
ATOM 1226 O O . ASP A 1 158 ? 2.551 -13.957 -13.774 1.00 26.53 158 ASP A O 1
ATOM 1230 N N . HIS A 1 159 ? 4.243 -15.440 -13.618 1.00 26.78 159 HIS A N 1
ATOM 1231 C CA . HIS A 1 159 ? 5.063 -15.099 -14.794 1.00 26.78 159 HIS A CA 1
ATOM 1232 C C . HIS A 1 159 ? 6.153 -14.024 -14.626 1.00 26.78 159 HIS A C 1
ATOM 1234 O O . HIS A 1 159 ? 6.213 -13.029 -15.344 1.00 26.78 159 HIS A O 1
ATOM 1240 N N . LEU A 1 160 ? 7.166 -14.329 -13.807 1.00 26.38 160 LEU A N 1
ATOM 1241 C CA . LEU A 1 160 ? 8.536 -13.858 -14.066 1.00 26.38 160 LEU A CA 1
ATOM 1242 C C . LEU A 1 160 ? 9.337 -14.932 -14.815 1.00 26.38 160 LEU A C 1
ATOM 1244 O O . LEU A 1 160 ? 10.257 -15.547 -14.277 1.00 26.38 160 LEU A O 1
ATOM 1248 N N . THR A 1 161 ? 9.017 -15.134 -16.092 1.00 23.38 161 THR A N 1
ATOM 1249 C CA . THR A 1 161 ? 10.012 -15.612 -17.057 1.00 23.38 161 THR A CA 1
ATOM 1250 C C . THR A 1 161 ? 10.949 -14.450 -17.385 1.00 23.38 161 THR A C 1
ATOM 1252 O O . THR A 1 161 ? 10.586 -13.530 -18.108 1.00 23.38 161 THR A O 1
ATOM 1255 N N . SER A 1 162 ? 12.158 -14.513 -16.826 1.00 22.84 162 SER A N 1
ATOM 1256 C CA . SER A 1 162 ? 13.393 -13.968 -17.407 1.00 22.84 162 SER A CA 1
ATOM 1257 C C . SER A 1 162 ? 13.417 -12.465 -17.731 1.00 22.84 162 SER A C 1
ATOM 1259 O O . SER A 1 162 ? 13.184 -12.058 -18.864 1.00 22.84 162 SER A O 1
ATOM 1261 N N . ILE A 1 163 ? 13.868 -11.633 -16.785 1.00 24.08 163 ILE A N 1
ATOM 1262 C CA . ILE A 1 163 ? 14.444 -10.319 -17.126 1.00 24.08 163 ILE A CA 1
ATOM 1263 C C . ILE A 1 163 ? 15.967 -10.439 -17.058 1.00 24.08 163 ILE A C 1
ATOM 1265 O O . ILE A 1 163 ? 16.584 -10.335 -15.998 1.00 24.08 163 ILE A O 1
ATOM 1269 N N . VAL A 1 164 ? 16.574 -10.668 -18.222 1.00 22.92 164 VAL A N 1
ATOM 1270 C CA . VAL A 1 164 ? 18.007 -10.468 -18.447 1.00 22.92 164 VAL A CA 1
ATOM 1271 C C . VAL A 1 164 ? 18.235 -8.963 -18.583 1.00 22.92 164 VAL A C 1
ATOM 1273 O O . VAL A 1 164 ? 17.829 -8.363 -19.573 1.00 22.92 164 VAL A O 1
ATOM 1276 N N . MET A 1 165 ? 18.892 -8.341 -17.604 1.00 21.89 165 MET A N 1
ATOM 1277 C CA . MET A 1 165 ? 19.460 -7.004 -17.791 1.00 21.89 165 MET A CA 1
ATOM 1278 C C . MET A 1 165 ? 20.877 -7.169 -18.354 1.00 21.89 165 MET A C 1
ATOM 1280 O O . MET A 1 165 ? 21.769 -7.611 -17.630 1.00 21.89 165 MET A O 1
ATOM 1284 N N . ARG A 1 166 ? 21.073 -6.873 -19.647 1.00 21.12 166 ARG A N 1
ATOM 1285 C CA . ARG A 1 166 ? 22.410 -6.653 -20.227 1.00 21.12 166 ARG A CA 1
ATOM 1286 C C . ARG A 1 166 ? 22.838 -5.202 -19.972 1.00 21.12 166 ARG A C 1
ATOM 1288 O O . ARG A 1 166 ? 21.977 -4.328 -20.008 1.00 21.12 166 ARG A O 1
ATOM 1295 N N . ASN A 1 167 ? 24.140 -5.073 -19.677 1.00 32.50 167 ASN A N 1
ATOM 1296 C CA . ASN A 1 167 ? 24.935 -3.927 -19.195 1.00 32.50 167 ASN A CA 1
ATOM 1297 C C . ASN A 1 167 ? 24.276 -2.547 -19.170 1.00 32.50 167 ASN A C 1
ATOM 1299 O O . ASN A 1 167 ? 23.989 -2.008 -20.258 1.00 32.50 167 ASN A O 1
#

Sequence (167 aa):
MEVAPHAIKSVEVLEGDGGPGTIKKINFADGIGFNYVKNKIHKLDKESRSYSDCVIEGDALNNKLEKISDENKFDPAPNGGTIIKITTKFHTVGDSEITEEEMKKVIESRAQVYKAVEEFSSQIRCLKLHTHKASVVCGLLAPKLFDWVTKVMITGFDHLTSIVMRN

Foldseek 3Di:
DDFLCQFWVFKAFPDDDLAQQTWIKTATHPPLLWGIFIKGWHHDDLVQLKTKIKGCDTVLCVLFFNIKIKIWGWDQDPVQFIDIDIDIDTHTDPPRDDDPVSVVSSVVSVVVNLVSNLVRVVVVVCVVPPDDDDDPRSNHHRSRVSVVCSCPHRPIDPDPDDDDDDD